Protein AF-A0A660MS57-F1 (afdb_monomer_lite)

Structure (mmCIF, N/CA/C/O backbone):
data_AF-A0A660MS57-F1
#
_entry.id   AF-A0A660MS57-F1
#
loop_
_atom_site.group_PDB
_atom_site.id
_atom_site.type_symbol
_atom_site.label_atom_id
_atom_site.label_alt_id
_atom_site.label_comp_id
_atom_site.label_asym_id
_atom_site.label_entity_id
_atom_site.label_seq_id
_atom_site.pdbx_PDB_ins_code
_atom_site.Cartn_x
_atom_site.Cartn_y
_atom_site.Cartn_z
_atom_site.occupancy
_atom_site.B_iso_or_equiv
_atom_site.auth_seq_id
_atom_site.auth_comp_id
_atom_site.auth_asym_id
_atom_site.auth_atom_id
_atom_site.pdbx_PDB_model_num
ATOM 1 N N . MET A 1 1 ? 10.425 -11.811 -4.284 1.00 59.94 1 MET A N 1
ATOM 2 C CA . MET A 1 1 ? 9.370 -10.789 -4.443 1.00 59.94 1 MET A CA 1
ATOM 3 C C . MET A 1 1 ? 8.499 -10.851 -3.199 1.00 59.94 1 MET A C 1
ATOM 5 O O . MET A 1 1 ? 8.193 -11.961 -2.777 1.00 59.94 1 MET A O 1
ATOM 9 N N . ILE A 1 2 ? 8.223 -9.719 -2.546 1.00 69.81 2 ILE A N 1
ATOM 10 C CA . ILE A 1 2 ? 7.374 -9.695 -1.342 1.00 69.81 2 ILE A CA 1
ATOM 11 C C . ILE A 1 2 ? 5.939 -10.003 -1.787 1.00 69.81 2 ILE A C 1
ATOM 13 O O . ILE A 1 2 ? 5.550 -9.622 -2.889 1.00 69.81 2 ILE A O 1
ATOM 17 N N . ASP A 1 3 ? 5.164 -10.718 -0.969 1.00 81.12 3 ASP A N 1
ATOM 18 C CA . ASP A 1 3 ? 3.750 -10.951 -1.270 1.00 81.12 3 ASP A CA 1
ATOM 19 C C . ASP A 1 3 ? 3.025 -9.599 -1.363 1.00 81.12 3 ASP A C 1
ATOM 21 O O . ASP A 1 3 ? 3.004 -8.813 -0.417 1.00 81.12 3 ASP A O 1
ATOM 25 N N . SER A 1 4 ? 2.418 -9.327 -2.512 1.00 80.81 4 SER A N 1
ATOM 26 C CA . SER A 1 4 ? 1.655 -8.107 -2.776 1.00 80.81 4 SER A CA 1
ATOM 27 C C . SER A 1 4 ? 0.540 -7.835 -1.754 1.00 80.81 4 SER A C 1
ATOM 29 O O . SER A 1 4 ? 0.247 -6.679 -1.457 1.00 80.81 4 SER A O 1
ATOM 31 N N . LYS A 1 5 ? -0.028 -8.877 -1.130 1.00 81.12 5 LYS A N 1
ATOM 32 C CA . LYS A 1 5 ? -1.019 -8.723 -0.054 1.00 81.12 5 LYS A CA 1
ATOM 33 C C . LYS A 1 5 ? -0.405 -8.128 1.213 1.00 81.12 5 LYS A C 1
ATOM 35 O O . LYS A 1 5 ? -1.094 -7.441 1.962 1.00 81.12 5 LYS A O 1
ATOM 40 N N . ILE A 1 6 ? 0.890 -8.355 1.447 1.00 86.00 6 ILE A N 1
ATOM 41 C CA . ILE A 1 6 ? 1.631 -7.712 2.540 1.00 86.00 6 ILE A CA 1
ATOM 42 C C . ILE A 1 6 ? 1.792 -6.218 2.246 1.00 86.00 6 ILE A C 1
ATOM 44 O O . ILE A 1 6 ? 1.616 -5.417 3.156 1.00 86.00 6 ILE A O 1
ATOM 48 N N . VAL A 1 7 ? 2.051 -5.833 0.990 1.00 87.12 7 VAL A N 1
ATOM 49 C CA . VAL A 1 7 ? 2.139 -4.418 0.575 1.00 87.12 7 VAL A CA 1
ATOM 50 C C . VAL A 1 7 ? 0.804 -3.705 0.797 1.00 87.12 7 VAL A C 1
ATOM 52 O O . VAL A 1 7 ? 0.762 -2.663 1.451 1.00 87.12 7 VAL A O 1
ATOM 55 N N . ARG A 1 8 ? -0.297 -4.322 0.351 1.00 91.56 8 ARG A N 1
ATOM 56 C CA . ARG A 1 8 ? -1.665 -3.847 0.597 1.00 91.56 8 ARG A CA 1
ATOM 57 C C . ARG A 1 8 ? -1.948 -3.663 2.092 1.00 91.56 8 ARG A C 1
ATOM 59 O O . ARG A 1 8 ? -2.343 -2.583 2.521 1.00 91.56 8 ARG A O 1
ATOM 66 N N . GLY A 1 9 ? -1.726 -4.706 2.896 1.00 93.12 9 GLY A N 1
ATOM 67 C CA . GLY A 1 9 ? -1.970 -4.667 4.340 1.00 93.12 9 GLY A CA 1
ATOM 68 C C . GLY A 1 9 ? -1.098 -3.639 5.066 1.00 93.12 9 GLY A C 1
ATOM 69 O O . GLY A 1 9 ? -1.572 -2.962 5.975 1.00 93.12 9 GLY A O 1
ATOM 70 N N . ALA A 1 10 ? 0.154 -3.465 4.635 1.00 93.44 10 ALA A N 1
ATOM 71 C CA . ALA A 1 10 ? 1.048 -2.444 5.171 1.00 93.44 10 ALA A CA 1
ATOM 72 C C . ALA A 1 10 ? 0.537 -1.026 4.886 1.00 93.44 10 ALA A C 1
ATOM 74 O O . ALA A 1 10 ? 0.558 -0.188 5.787 1.00 93.44 10 ALA A O 1
ATOM 75 N N . TYR A 1 11 ? 0.025 -0.775 3.676 1.00 95.31 11 TYR A N 1
ATOM 76 C CA . TYR A 1 11 ? -0.590 0.505 3.323 1.00 95.31 11 TYR A CA 1
ATOM 77 C C . TYR A 1 11 ? -1.803 0.808 4.212 1.00 95.31 11 TYR A C 1
ATOM 79 O O . TYR A 1 11 ? -1.873 1.873 4.824 1.00 95.31 11 TYR A O 1
ATOM 87 N N . ILE A 1 12 ? -2.728 -0.153 4.347 1.00 97.19 12 ILE A N 1
ATOM 88 C CA . ILE A 1 12 ? -3.922 0.012 5.191 1.00 97.19 12 ILE A CA 1
ATOM 89 C C . ILE A 1 12 ? -3.515 0.275 6.646 1.00 97.19 12 ILE A C 1
ATOM 91 O O . ILE A 1 12 ? -4.013 1.211 7.269 1.00 97.19 12 ILE A O 1
ATOM 95 N N . GLY A 1 13 ? -2.584 -0.520 7.184 1.00 96.75 13 GLY A N 1
ATOM 96 C CA . GLY A 1 13 ? -2.078 -0.351 8.544 1.00 96.75 13 GLY A CA 1
ATOM 97 C C . GLY A 1 13 ? -1.473 1.034 8.789 1.00 96.75 13 GLY A C 1
ATOM 98 O O . GLY A 1 13 ? -1.772 1.650 9.812 1.00 96.75 13 GLY A O 1
ATOM 99 N N . ALA A 1 14 ? -0.682 1.545 7.844 1.00 96.94 14 ALA A N 1
ATOM 100 C CA . ALA A 1 14 ? -0.058 2.862 7.939 1.00 96.94 14 ALA A CA 1
ATOM 101 C C . ALA A 1 14 ? -1.084 4.009 7.902 1.00 96.94 14 ALA A C 1
ATOM 103 O O . ALA A 1 14 ? -1.021 4.907 8.744 1.00 96.94 14 ALA A O 1
ATOM 104 N N . GLU A 1 15 ? -2.055 3.961 6.986 1.00 97.81 15 GLU A N 1
ATOM 105 C CA . GLU A 1 15 ? -3.108 4.983 6.891 1.00 97.81 15 GLU A CA 1
ATOM 106 C C . GLU A 1 15 ? -3.986 5.006 8.147 1.00 97.81 15 GLU A C 1
ATOM 108 O O . GLU A 1 15 ? -4.240 6.070 8.714 1.00 97.81 15 GLU A O 1
ATOM 113 N N . LEU A 1 16 ? -4.400 3.834 8.641 1.00 97.56 16 LEU A N 1
ATOM 114 C CA . LEU A 1 16 ? -5.173 3.749 9.880 1.00 97.56 16 LEU A CA 1
ATOM 115 C C . LEU A 1 16 ? -4.366 4.275 11.070 1.00 97.56 16 LEU A C 1
ATOM 117 O O . LEU A 1 16 ? -4.905 5.026 11.877 1.00 97.56 16 LEU A O 1
ATOM 121 N N . LYS A 1 17 ? -3.074 3.942 11.167 1.00 97.44 17 LYS A N 1
ATOM 122 C CA . LYS A 1 17 ? -2.195 4.437 12.236 1.00 97.44 17 LYS A CA 1
ATOM 123 C C . LYS A 1 17 ? -2.127 5.962 12.249 1.00 97.44 17 LYS A C 1
ATOM 125 O O . LYS A 1 17 ? -2.308 6.559 13.305 1.00 97.44 17 LYS A O 1
ATOM 130 N N . LYS A 1 18 ? -1.940 6.576 11.080 1.00 97.31 18 LYS A N 1
ATOM 131 C CA . LYS A 1 18 ? -1.923 8.032 10.931 1.00 97.31 18 LYS A CA 1
ATOM 132 C C . LYS A 1 18 ? -3.228 8.663 11.425 1.00 97.31 18 LYS A C 1
ATOM 134 O O . LYS A 1 18 ? -3.192 9.584 12.230 1.00 97.31 18 LYS A O 1
ATOM 139 N N . ILE A 1 19 ? -4.375 8.121 11.015 1.00 96.94 19 ILE A N 1
ATOM 140 C CA . ILE A 1 19 ? -5.695 8.615 11.443 1.00 96.94 19 ILE A CA 1
ATOM 141 C C . ILE A 1 19 ? -5.876 8.489 12.962 1.00 96.94 19 ILE A C 1
ATOM 143 O O . ILE A 1 19 ? -6.443 9.377 13.599 1.00 96.94 19 ILE A O 1
ATOM 147 N N . ILE A 1 20 ? -5.420 7.382 13.549 1.00 96.69 20 ILE A N 1
ATOM 148 C CA . ILE A 1 20 ? -5.492 7.140 14.995 1.00 96.69 20 ILE A CA 1
ATOM 149 C C . ILE A 1 20 ? -4.667 8.181 15.756 1.00 96.69 20 ILE A C 1
ATOM 151 O O . ILE A 1 20 ? -5.159 8.747 16.733 1.00 96.69 20 ILE A O 1
ATOM 155 N N . GLU A 1 21 ? -3.442 8.439 15.295 1.00 96.19 21 GLU A N 1
ATOM 156 C CA . GLU A 1 21 ? -2.535 9.437 15.869 1.00 96.19 21 GLU A CA 1
ATOM 157 C C . GLU A 1 21 ? -3.118 10.853 15.745 1.00 96.19 21 GLU A C 1
ATOM 159 O O . GLU A 1 21 ? -3.163 11.582 16.734 1.00 96.19 21 GLU A O 1
ATOM 164 N N . GLU A 1 22 ? -3.657 11.215 14.577 1.00 96.44 22 GLU A N 1
ATOM 165 C CA . GLU A 1 22 ? -4.295 12.517 14.325 1.00 96.44 22 GLU A CA 1
ATOM 166 C C . GLU A 1 22 ? -5.544 12.749 15.186 1.00 96.44 22 GLU A C 1
ATOM 168 O O . GLU A 1 22 ? -5.781 13.861 15.659 1.00 96.44 22 GLU A O 1
ATOM 173 N N . LYS A 1 23 ? -6.349 11.704 15.411 1.00 95.06 23 LYS A N 1
ATOM 174 C CA . LYS A 1 23 ? -7.559 11.775 16.246 1.00 95.06 23 LYS A CA 1
ATOM 175 C C . LYS A 1 23 ? -7.275 11.570 17.740 1.00 95.06 23 LYS A C 1
ATOM 177 O O . LYS A 1 23 ? -8.209 11.652 18.535 1.00 95.06 23 LYS A O 1
ATOM 182 N N . GLY A 1 24 ? -6.029 11.284 18.127 1.00 95.19 24 GLY A N 1
ATOM 183 C CA . GLY A 1 24 ? -5.637 11.042 19.519 1.00 95.19 24 GLY A CA 1
ATOM 184 C C . GLY A 1 24 ? -6.314 9.824 20.158 1.00 95.19 24 GLY A C 1
ATOM 185 O O . GLY A 1 24 ? -6.533 9.809 21.369 1.00 95.19 24 GLY A O 1
ATOM 186 N N . ILE A 1 25 ? -6.684 8.817 19.361 1.00 95.38 25 ILE A N 1
ATOM 187 C CA . ILE A 1 25 ? -7.423 7.642 19.842 1.00 95.38 25 ILE A CA 1
ATOM 188 C C . ILE A 1 25 ? -6.439 6.633 20.429 1.00 95.38 25 ILE A C 1
ATOM 190 O O . ILE A 1 25 ? -5.414 6.310 19.827 1.00 95.38 25 ILE A O 1
ATOM 194 N N . GLN A 1 26 ? -6.759 6.074 21.594 1.00 96.75 26 GLN A N 1
ATOM 195 C CA . GLN A 1 26 ? -5.894 5.066 22.194 1.00 96.75 26 GLN A CA 1
ATOM 196 C C . GLN A 1 26 ? -6.065 3.704 21.510 1.00 96.75 26 GLN A C 1
ATOM 198 O O . GLN A 1 26 ? -7.176 3.207 21.326 1.00 96.75 26 GLN A O 1
ATOM 203 N N . ILE A 1 27 ? -4.951 3.027 21.219 1.00 96.69 27 ILE A N 1
ATOM 204 C CA . ILE A 1 27 ? -4.964 1.687 20.601 1.00 96.69 27 ILE A CA 1
ATOM 205 C C . ILE A 1 27 ? -5.751 0.667 21.438 1.00 96.69 27 ILE A C 1
ATOM 207 O O . ILE A 1 27 ? -6.354 -0.250 20.882 1.00 96.69 27 ILE A O 1
ATOM 211 N N . ILE A 1 28 ? -5.771 0.819 22.765 1.00 97.00 28 ILE A N 1
ATOM 212 C CA . ILE A 1 28 ? -6.531 -0.068 23.653 1.00 97.00 28 ILE A CA 1
ATOM 213 C C . ILE A 1 28 ? -8.048 0.049 23.435 1.00 97.00 28 ILE A C 1
ATOM 215 O O . ILE A 1 28 ? -8.742 -0.966 23.446 1.00 97.00 28 ILE A O 1
ATOM 219 N N . GLU A 1 29 ? -8.557 1.251 23.151 1.00 96.56 29 GLU A N 1
ATOM 220 C CA . GLU A 1 29 ? -9.976 1.484 22.853 1.00 96.56 29 GLU A CA 1
ATOM 221 C C . GLU A 1 29 ? -10.368 0.853 21.516 1.00 96.56 29 GLU A C 1
ATOM 223 O O . GLU A 1 29 ? -11.429 0.241 21.390 1.00 96.56 29 GLU A O 1
ATOM 228 N N . ILE A 1 30 ? -9.479 0.953 20.525 1.00 97.25 30 ILE A N 1
ATOM 229 C CA . ILE A 1 30 ? -9.655 0.332 19.209 1.00 97.25 30 ILE A CA 1
ATOM 230 C C . ILE A 1 30 ? -9.682 -1.186 19.346 1.00 97.25 30 ILE A C 1
ATOM 232 O O . ILE A 1 30 ? -10.568 -1.835 18.800 1.00 97.25 30 ILE A O 1
ATOM 236 N N . ALA A 1 31 ? -8.743 -1.754 20.104 1.00 97.56 31 ALA A N 1
ATOM 237 C CA . ALA A 1 31 ? -8.679 -3.190 20.346 1.00 97.56 31 ALA A CA 1
ATOM 238 C C . ALA A 1 31 ? -9.961 -3.714 21.012 1.00 97.56 31 ALA A C 1
ATOM 240 O O . ALA A 1 31 ? -10.506 -4.726 20.568 1.00 97.56 31 ALA A O 1
ATOM 241 N N . ALA A 1 32 ? -10.478 -2.990 22.012 1.00 97.25 32 ALA A N 1
ATOM 242 C CA . ALA A 1 32 ? -11.725 -3.334 22.688 1.00 97.25 32 ALA A CA 1
ATOM 243 C C . ALA A 1 32 ? -12.926 -3.327 21.726 1.00 97.25 32 ALA A C 1
ATOM 245 O O . ALA A 1 32 ? -13.674 -4.302 21.677 1.00 97.25 32 ALA A O 1
ATOM 246 N N . LYS A 1 33 ? -13.079 -2.273 20.913 1.00 96.62 33 LYS A N 1
ATOM 247 C CA . LYS A 1 33 ? -14.167 -2.162 19.922 1.00 96.62 33 LYS A CA 1
ATOM 248 C C . LYS A 1 33 ? -14.064 -3.196 18.800 1.00 96.62 33 LYS A C 1
ATOM 250 O O . LYS A 1 33 ? -15.074 -3.755 18.392 1.00 96.62 33 LYS A O 1
ATOM 255 N N . ALA A 1 34 ? -12.851 -3.478 18.330 1.00 95.19 34 ALA A N 1
ATOM 256 C CA . ALA A 1 34 ? -12.592 -4.460 17.279 1.00 95.19 34 ALA A CA 1
ATOM 257 C C . ALA A 1 34 ? -12.639 -5.920 17.781 1.00 95.19 34 ALA A C 1
ATOM 259 O O . ALA A 1 34 ? -12.491 -6.846 16.978 1.00 95.19 34 ALA A O 1
ATOM 260 N N . GLY A 1 35 ? -12.812 -6.147 19.091 1.00 96.31 35 GLY A N 1
ATOM 261 C CA . GLY A 1 35 ? -12.878 -7.483 19.688 1.00 96.31 35 GLY A CA 1
ATOM 262 C C . GLY A 1 35 ? -11.563 -8.261 19.582 1.00 96.31 35 GLY A C 1
ATOM 263 O O . GLY A 1 35 ? -11.567 -9.454 19.284 1.00 96.31 35 GLY A O 1
ATOM 264 N N . THR A 1 36 ? -10.424 -7.589 19.769 1.00 96.31 36 THR A N 1
ATOM 265 C CA . THR A 1 36 ? -9.082 -8.182 19.647 1.00 96.31 36 THR A CA 1
ATOM 266 C C . THR A 1 36 ? -8.125 -7.646 20.716 1.00 96.31 36 THR A C 1
ATOM 268 O O . THR A 1 36 ? -8.489 -6.825 21.553 1.00 96.31 36 THR A O 1
ATOM 271 N N . SER A 1 37 ? -6.879 -8.119 20.717 1.00 96.75 37 SER A N 1
ATOM 272 C CA . SER A 1 37 ? -5.846 -7.664 21.648 1.00 96.75 37 SER A CA 1
ATOM 273 C C . SER A 1 37 ? -5.085 -6.445 21.112 1.00 96.75 37 SER A C 1
ATOM 275 O O . SER A 1 37 ? -4.830 -6.328 19.910 1.00 96.75 37 SER A O 1
ATOM 277 N N . GLN A 1 38 ? -4.652 -5.555 22.011 1.00 97.12 38 GLN A N 1
ATOM 278 C CA . GLN A 1 38 ? -3.817 -4.398 21.661 1.00 97.12 38 GLN A CA 1
ATOM 279 C C . GLN A 1 38 ? -2.544 -4.803 20.881 1.00 97.12 38 GLN A C 1
ATOM 281 O O . GLN A 1 38 ? -2.258 -4.165 19.865 1.00 97.12 38 GLN A O 1
ATOM 286 N N . PRO A 1 39 ? -1.810 -5.883 21.240 1.00 96.88 39 PRO A N 1
ATOM 287 C CA . PRO A 1 39 ? -0.676 -6.341 20.438 1.00 96.88 39 PRO A CA 1
ATOM 288 C C . PRO A 1 39 ? -1.040 -6.705 18.996 1.00 96.88 39 PRO A C 1
ATOM 290 O O . PRO A 1 39 ? -0.246 -6.446 18.094 1.00 96.88 39 PRO A O 1
ATOM 293 N N . ASN A 1 40 ? -2.221 -7.283 18.747 1.00 96.69 40 ASN A N 1
ATOM 294 C CA . ASN A 1 40 ? -2.651 -7.605 17.386 1.00 96.69 40 ASN A CA 1
ATOM 295 C C . ASN A 1 40 ? -2.913 -6.340 16.566 1.00 96.69 40 ASN A C 1
ATOM 297 O O . ASN A 1 40 ? -2.448 -6.263 15.431 1.00 96.69 40 ASN A O 1
ATOM 301 N N . VAL A 1 41 ? -3.563 -5.330 17.155 1.00 97.19 41 VAL A N 1
ATOM 302 C CA . VAL A 1 41 ? -3.739 -4.022 16.502 1.00 97.19 41 VAL A CA 1
ATOM 303 C C . VAL A 1 41 ? -2.377 -3.399 16.193 1.00 97.19 41 VAL A C 1
ATOM 305 O O . VAL A 1 41 ? -2.109 -3.052 15.047 1.00 97.19 41 VAL A O 1
ATOM 308 N N . CYS A 1 42 ? -1.463 -3.348 17.168 1.00 96.38 42 CYS A N 1
ATOM 309 C CA . CYS A 1 42 ? -0.109 -2.831 16.951 1.00 96.38 42 CYS A CA 1
ATOM 310 C C . CYS A 1 42 ? 0.639 -3.583 15.841 1.00 96.38 42 CYS A C 1
ATOM 312 O O . CYS A 1 42 ? 1.332 -2.960 15.037 1.00 96.38 42 CYS A O 1
ATOM 314 N N . ASN A 1 43 ? 0.521 -4.909 15.781 1.00 95.88 43 ASN A N 1
ATOM 315 C CA . ASN A 1 43 ? 1.175 -5.700 14.742 1.00 95.88 43 ASN A CA 1
ATOM 316 C C . ASN A 1 43 ? 0.597 -5.413 13.352 1.00 95.88 43 ASN A C 1
ATOM 318 O O . ASN A 1 43 ? 1.373 -5.350 12.400 1.00 95.88 43 ASN A O 1
ATOM 322 N N . ALA A 1 44 ? -0.720 -5.216 13.239 1.00 95.19 44 ALA A N 1
ATOM 323 C CA . ALA A 1 44 ? -1.375 -4.879 11.978 1.00 95.19 44 ALA A CA 1
ATOM 324 C C . ALA A 1 44 ? -0.990 -3.474 11.496 1.00 95.19 44 ALA A C 1
ATOM 326 O O . ALA A 1 44 ? -0.553 -3.312 10.361 1.00 95.19 44 ALA A O 1
ATOM 327 N N . LEU A 1 45 ? -1.051 -2.476 12.383 1.00 95.94 45 LEU A N 1
ATOM 328 C CA . LEU A 1 45 ? -0.717 -1.082 12.064 1.00 95.94 45 LEU A CA 1
ATOM 329 C C . LEU A 1 45 ? 0.754 -0.872 11.674 1.00 95.94 45 LEU A C 1
ATOM 331 O O . LEU A 1 45 ? 1.074 0.068 10.957 1.00 95.94 45 LEU A O 1
ATOM 335 N N . ASN A 1 46 ? 1.660 -1.726 12.157 1.00 94.38 46 ASN A N 1
ATOM 336 C CA . ASN A 1 46 ? 3.096 -1.633 11.872 1.00 94.38 46 ASN A CA 1
ATOM 337 C C . ASN A 1 46 ? 3.589 -2.727 10.909 1.00 94.38 46 ASN A C 1
ATOM 339 O O . ASN A 1 46 ? 4.792 -2.977 10.859 1.00 94.38 46 ASN A O 1
ATOM 343 N N . ALA A 1 47 ? 2.682 -3.419 10.208 1.00 90.81 47 ALA A N 1
ATOM 344 C CA . ALA A 1 47 ? 3.003 -4.483 9.251 1.00 90.81 47 ALA A CA 1
ATOM 345 C C . ALA A 1 47 ? 3.957 -5.575 9.794 1.00 90.81 47 ALA A C 1
ATOM 347 O O . ALA A 1 47 ? 4.729 -6.176 9.050 1.00 90.81 47 ALA A O 1
ATOM 348 N N . LYS A 1 48 ? 3.916 -5.856 11.106 1.00 88.38 48 LYS A N 1
ATOM 349 C CA . LYS A 1 48 ? 4.794 -6.855 11.750 1.00 88.38 48 LYS A CA 1
ATOM 350 C C . LYS A 1 48 ? 4.338 -8.293 11.512 1.00 88.38 48 LYS A C 1
ATOM 352 O O . LYS A 1 48 ? 5.116 -9.225 11.705 1.00 88.38 48 LYS A O 1
ATOM 357 N N . LYS A 1 49 ? 3.065 -8.479 11.157 1.00 85.12 49 LYS A N 1
ATOM 358 C CA . LYS A 1 49 ? 2.450 -9.764 10.806 1.00 85.12 49 LYS A CA 1
ATOM 359 C C . LYS A 1 49 ? 1.442 -9.548 9.681 1.00 85.12 49 LYS A C 1
ATOM 361 O O . LYS A 1 49 ? 0.911 -8.451 9.533 1.00 85.12 49 LYS A O 1
ATOM 366 N N . SER A 1 50 ? 1.172 -10.605 8.922 1.00 85.94 50 SER A N 1
ATOM 367 C CA . SER A 1 50 ? 0.084 -10.610 7.946 1.00 85.94 50 SER A CA 1
ATOM 368 C C . SER A 1 50 ? -1.266 -10.733 8.661 1.00 85.94 50 SER A C 1
ATOM 370 O O . SER A 1 50 ? -1.402 -11.514 9.604 1.00 85.94 50 SER A O 1
ATOM 372 N N . PHE A 1 51 ? -2.246 -9.956 8.206 1.00 90.69 51 PHE A N 1
ATOM 373 C CA . PHE A 1 51 ? -3.627 -9.965 8.681 1.00 90.69 51 PHE A CA 1
ATOM 374 C C . PHE A 1 51 ? -4.579 -9.914 7.483 1.00 90.69 51 PHE A C 1
ATOM 376 O O . PHE A 1 51 ? -4.195 -9.468 6.403 1.00 90.69 51 PHE A O 1
ATOM 383 N N . SER A 1 52 ? -5.812 -10.385 7.671 1.00 92.50 52 SER A N 1
ATOM 384 C CA . SER A 1 52 ? -6.847 -10.359 6.635 1.00 92.50 52 SER A CA 1
ATOM 385 C C . SER A 1 52 ? -7.486 -8.976 6.482 1.00 92.50 52 SER A C 1
ATOM 387 O O . SER A 1 52 ? -7.507 -8.181 7.423 1.00 92.50 52 SER A O 1
ATOM 389 N N . ASP A 1 53 ? -8.093 -8.723 5.322 1.00 91.38 53 ASP A N 1
ATOM 390 C CA . ASP A 1 53 ? -8.884 -7.512 5.065 1.00 91.38 53 ASP A CA 1
ATOM 391 C C . ASP A 1 53 ? -10.027 -7.349 6.078 1.00 91.38 53 ASP A C 1
ATOM 393 O O . ASP A 1 53 ? -10.247 -6.249 6.575 1.00 91.38 53 ASP A O 1
ATOM 397 N N . ASP A 1 54 ? -10.684 -8.444 6.475 1.00 95.38 54 ASP A N 1
ATOM 398 C CA . ASP A 1 54 ? -11.685 -8.452 7.551 1.00 95.38 54 ASP A CA 1
ATOM 399 C C . ASP A 1 54 ? -11.125 -7.932 8.880 1.00 95.38 54 ASP A C 1
ATOM 401 O O . ASP A 1 54 ? -11.806 -7.221 9.619 1.00 95.38 54 ASP A O 1
ATOM 405 N N . PHE A 1 55 ? -9.872 -8.268 9.199 1.00 96.25 55 PHE A N 1
ATOM 406 C CA . PHE A 1 55 ? -9.228 -7.782 10.414 1.00 96.25 55 PHE A CA 1
ATOM 407 C C . PHE A 1 55 ? -8.955 -6.277 10.334 1.00 96.25 55 PHE A C 1
ATOM 409 O O . PHE A 1 55 ? -9.250 -5.547 11.281 1.00 96.25 55 PHE A O 1
ATOM 416 N N . PHE A 1 56 ? -8.455 -5.794 9.195 1.00 96.69 56 PHE A N 1
ATOM 417 C CA . PHE A 1 56 ? -8.269 -4.360 8.969 1.00 96.69 56 PHE A CA 1
ATOM 418 C C . PHE A 1 56 ? -9.593 -3.593 8.960 1.00 96.69 56 PHE A C 1
ATOM 420 O O . PHE A 1 56 ? -9.656 -2.491 9.501 1.00 96.69 56 PHE A O 1
ATOM 427 N N . ARG A 1 57 ? -10.661 -4.181 8.411 1.00 96.44 57 ARG A N 1
ATOM 428 C CA . ARG A 1 57 ? -12.000 -3.587 8.402 1.00 96.44 57 ARG A CA 1
ATOM 429 C C . ARG A 1 57 ? -12.538 -3.422 9.823 1.00 96.44 57 ARG A C 1
ATOM 431 O O . ARG A 1 57 ? -12.965 -2.326 10.160 1.00 96.44 57 ARG A O 1
ATOM 438 N N . LYS A 1 58 ? -12.390 -4.431 10.691 1.00 96.94 58 LYS A N 1
ATOM 439 C CA . LYS A 1 58 ? -12.748 -4.320 12.120 1.00 96.94 58 LYS A CA 1
ATOM 440 C C . LYS A 1 58 ? -11.993 -3.201 12.841 1.00 96.94 58 LYS A C 1
ATOM 442 O O . LYS A 1 58 ? -12.574 -2.499 13.662 1.00 96.94 58 LYS A O 1
ATOM 447 N N . ILE A 1 59 ? -10.702 -3.020 12.543 1.00 97.38 59 ILE A N 1
ATOM 448 C CA . ILE A 1 59 ? -9.919 -1.900 13.091 1.00 97.38 59 ILE A CA 1
ATOM 449 C C . ILE A 1 59 ? -10.456 -0.565 12.561 1.00 97.38 59 ILE A C 1
ATOM 451 O O . ILE A 1 59 ? -10.620 0.368 13.341 1.00 97.38 59 ILE A O 1
ATOM 455 N N . ALA A 1 60 ? -10.743 -0.469 11.263 1.00 97.06 60 ALA A N 1
ATOM 456 C CA . ALA A 1 60 ? -11.248 0.752 10.643 1.00 97.06 60 ALA A CA 1
ATOM 457 C C . ALA A 1 60 ? -12.633 1.156 11.182 1.00 97.06 60 ALA A C 1
ATOM 459 O O . ALA A 1 60 ? -12.849 2.327 11.474 1.00 97.06 60 ALA A O 1
ATOM 460 N N . GLU A 1 61 ? -13.532 0.190 11.386 1.00 96.50 61 GLU A N 1
ATOM 461 C CA . GLU A 1 61 ? -14.866 0.385 11.977 1.00 96.50 61 GLU A CA 1
ATOM 462 C C . GLU A 1 61 ? -14.810 0.791 13.462 1.00 96.50 61 GLU A C 1
ATOM 464 O O . GLU A 1 61 ? -15.716 1.450 13.969 1.00 96.50 61 GLU A O 1
ATOM 469 N N . ALA A 1 62 ? -13.734 0.439 14.175 1.00 96.38 62 ALA A N 1
ATOM 470 C CA . ALA A 1 62 ? -13.508 0.860 15.558 1.00 96.38 62 ALA A CA 1
ATOM 471 C C . ALA A 1 62 ? -13.058 2.333 15.689 1.00 96.38 62 ALA A C 1
ATOM 473 O O . ALA A 1 62 ? -13.090 2.899 16.791 1.00 96.38 62 ALA A O 1
ATOM 474 N N . ILE A 1 63 ? -12.658 2.958 14.579 1.00 95.56 63 ILE A N 1
ATOM 475 C CA . ILE A 1 63 ? -12.314 4.379 14.471 1.00 95.56 63 ILE A CA 1
ATOM 476 C C . ILE A 1 63 ? -13.583 5.140 14.041 1.00 95.56 63 ILE A C 1
ATOM 478 O O . ILE A 1 63 ? -14.371 4.613 13.261 1.00 95.56 63 ILE A O 1
ATOM 482 N N . PRO A 1 64 ? -13.818 6.384 14.504 1.00 93.50 64 PRO A N 1
ATOM 483 C CA . PRO A 1 64 ? -14.916 7.220 14.019 1.00 93.50 64 PRO A CA 1
ATOM 484 C C . PRO A 1 64 ? -14.631 7.703 12.584 1.00 93.50 64 PRO A C 1
ATOM 486 O O . PRO A 1 64 ? -14.216 8.849 12.365 1.00 93.50 64 PRO A O 1
ATOM 489 N N . LEU A 1 65 ? -14.809 6.789 11.633 1.00 94.19 65 LEU A N 1
ATOM 490 C CA . LEU A 1 65 ? -14.748 6.973 10.188 1.00 94.19 65 LEU A CA 1
ATOM 491 C C . LEU A 1 65 ? -16.107 6.636 9.577 1.00 94.19 65 LEU A C 1
ATOM 493 O O . LEU A 1 65 ? -16.839 5.769 10.053 1.00 94.19 65 LEU A O 1
ATOM 497 N N . THR A 1 66 ? -16.432 7.314 8.489 1.00 96.06 66 THR A N 1
ATOM 498 C CA . THR A 1 66 ? -17.559 6.964 7.630 1.00 96.06 66 THR A CA 1
ATOM 499 C C . THR A 1 66 ? -17.208 5.771 6.742 1.00 96.06 66 THR A C 1
ATOM 501 O O . THR A 1 66 ? -16.050 5.564 6.377 1.00 96.06 66 THR A O 1
ATOM 504 N N . GLU A 1 67 ? -18.221 5.028 6.288 1.00 96.19 67 GLU A N 1
ATOM 505 C CA . GLU A 1 67 ? -18.030 3.928 5.328 1.00 96.19 67 GLU A CA 1
ATOM 506 C C . GLU A 1 67 ? -17.306 4.390 4.049 1.00 96.19 67 GLU A C 1
ATOM 508 O O . GLU A 1 67 ? -16.525 3.646 3.459 1.00 96.19 67 GLU A O 1
ATOM 513 N N . LEU A 1 68 ? -17.530 5.638 3.615 1.00 95.69 68 LEU A N 1
ATOM 514 C CA . LEU A 1 68 ? -16.846 6.205 2.453 1.00 95.69 68 LEU A CA 1
ATOM 515 C C . LEU A 1 68 ? -15.344 6.401 2.704 1.00 95.69 68 LEU A C 1
ATOM 517 O O . LEU A 1 68 ? -14.543 6.145 1.807 1.00 95.69 68 LEU A O 1
ATOM 521 N N . GLU A 1 69 ? -14.952 6.852 3.895 1.00 96.88 69 GLU A N 1
ATOM 522 C CA . GLU A 1 69 ? -13.540 6.996 4.268 1.00 96.88 69 GLU A CA 1
ATOM 523 C C . GLU A 1 69 ? -12.849 5.634 4.341 1.00 96.88 69 GLU A C 1
ATOM 525 O O . GLU A 1 69 ? -11.775 5.470 3.762 1.00 96.88 69 GLU A O 1
ATOM 530 N N . ILE A 1 70 ? -13.501 4.637 4.949 1.00 96.25 70 ILE A N 1
ATOM 531 C CA . ILE A 1 70 ? -12.993 3.259 4.993 1.00 96.25 70 ILE A CA 1
ATOM 532 C C . ILE A 1 70 ? -12.798 2.730 3.567 1.00 96.25 70 ILE A C 1
ATOM 534 O O . ILE A 1 70 ? -11.707 2.281 3.216 1.00 96.25 70 ILE A O 1
ATOM 538 N N . LYS A 1 71 ? -13.810 2.858 2.699 1.00 96.06 71 LYS A N 1
ATOM 539 C CA . LYS A 1 71 ? -13.711 2.444 1.289 1.00 96.06 71 LYS A CA 1
ATOM 540 C C . LYS A 1 71 ? -12.560 3.124 0.553 1.00 96.06 71 LYS A C 1
ATOM 542 O O . LYS A 1 71 ? -11.854 2.453 -0.194 1.00 96.06 71 LYS A O 1
ATOM 547 N N . LYS A 1 72 ? -12.334 4.423 0.774 1.00 96.25 72 LYS A N 1
ATOM 548 C CA . LYS A 1 72 ? -11.223 5.158 0.149 1.00 96.25 72 LYS A CA 1
ATOM 549 C C . LYS A 1 72 ? -9.855 4.619 0.568 1.00 96.25 72 LYS A C 1
ATOM 551 O O . LYS A 1 72 ? -8.966 4.554 -0.276 1.00 96.25 72 LYS A O 1
ATOM 556 N N . ILE A 1 73 ? -9.679 4.228 1.830 1.00 96.88 73 ILE A N 1
ATOM 557 C CA . ILE A 1 73 ? -8.419 3.636 2.312 1.00 96.88 73 ILE A CA 1
ATOM 558 C C . ILE A 1 73 ? -8.150 2.314 1.589 1.00 96.88 73 ILE A C 1
ATOM 560 O O . ILE A 1 73 ? -7.070 2.124 1.034 1.00 96.88 73 ILE A O 1
ATOM 564 N N . PHE A 1 74 ? -9.149 1.430 1.534 1.00 96.12 74 PHE A N 1
ATOM 565 C CA . PHE A 1 74 ? -9.016 0.134 0.864 1.00 96.12 74 PHE A CA 1
ATOM 566 C C . PHE A 1 74 ? -8.801 0.289 -0.646 1.00 96.12 74 PHE A C 1
ATOM 568 O O . PHE A 1 74 ? -7.916 -0.359 -1.192 1.00 96.12 74 PHE A O 1
ATOM 575 N N . GLN A 1 75 ? -9.508 1.218 -1.296 1.00 95.69 75 GLN A N 1
ATOM 576 C CA . GLN A 1 75 ? -9.323 1.509 -2.719 1.00 95.69 75 GLN A CA 1
ATOM 577 C C . GLN A 1 75 ? -7.903 1.999 -3.036 1.00 95.69 75 GLN A C 1
ATOM 579 O O . GLN A 1 75 ? -7.324 1.619 -4.052 1.00 95.69 75 GLN A O 1
ATOM 584 N N . LYS A 1 76 ? -7.314 2.846 -2.186 1.00 94.81 76 LYS A N 1
ATOM 585 C CA . LYS A 1 76 ? -5.917 3.264 -2.364 1.00 94.81 76 LYS A CA 1
ATOM 586 C C . LYS A 1 76 ? -4.944 2.110 -2.122 1.00 94.81 76 LYS A C 1
ATOM 588 O O . LYS A 1 76 ? -3.951 2.005 -2.833 1.00 94.81 76 LYS A O 1
ATOM 593 N N . ALA A 1 77 ? -5.248 1.219 -1.180 1.00 94.25 77 ALA A N 1
ATOM 594 C CA . ALA A 1 77 ? -4.460 0.010 -0.970 1.00 94.25 77 ALA A CA 1
ATOM 595 C C . ALA A 1 77 ? -4.512 -0.936 -2.185 1.00 94.25 77 ALA A C 1
ATOM 597 O O . ALA A 1 77 ? -3.481 -1.499 -2.546 1.00 94.25 77 ALA A O 1
ATOM 598 N N . ASP A 1 78 ? -5.671 -1.067 -2.849 1.00 92.12 78 ASP A N 1
ATOM 599 C CA . ASP A 1 78 ? -5.804 -1.787 -4.127 1.00 92.12 78 ASP A CA 1
ATOM 600 C C . ASP A 1 78 ? -4.883 -1.184 -5.201 1.00 92.12 78 ASP A C 1
ATOM 602 O O . ASP A 1 78 ? -4.188 -1.910 -5.911 1.00 92.12 78 ASP A O 1
ATOM 606 N N . GLN A 1 79 ? -4.858 0.149 -5.315 1.00 90.38 79 GLN A N 1
ATOM 607 C CA . GLN A 1 79 ? -4.007 0.859 -6.277 1.00 90.38 79 GLN A CA 1
ATOM 608 C C . GLN A 1 79 ? -2.518 0.661 -5.980 1.00 90.38 79 GLN A C 1
ATOM 610 O O . GLN A 1 79 ? -1.733 0.439 -6.901 1.00 90.38 79 GLN A O 1
ATOM 615 N N . GLU A 1 80 ? -2.129 0.707 -4.707 1.00 90.69 80 GLU A N 1
ATOM 616 C CA . GLU A 1 80 ? -0.752 0.465 -4.279 1.00 90.69 80 GLU A CA 1
ATOM 617 C C . GLU A 1 80 ? -0.321 -0.977 -4.577 1.00 90.69 80 GLU A C 1
ATOM 619 O O . GLU A 1 80 ? 0.758 -1.210 -5.121 1.00 90.69 80 GLU A O 1
ATOM 624 N N . GLU A 1 81 ? -1.190 -1.951 -4.295 1.00 91.88 81 GLU A N 1
ATOM 625 C CA . GLU A 1 81 ? -0.959 -3.357 -4.626 1.00 91.88 81 GLU A CA 1
ATOM 626 C C . GLU A 1 81 ? -0.814 -3.561 -6.139 1.00 91.88 81 GLU A C 1
ATOM 628 O O . GLU A 1 81 ? 0.084 -4.276 -6.591 1.00 91.88 81 GLU A O 1
ATOM 633 N N . TYR A 1 82 ? -1.678 -2.919 -6.928 1.00 87.62 82 TYR A N 1
ATOM 634 C CA . TYR A 1 82 ? -1.629 -2.969 -8.384 1.00 87.62 82 TYR A CA 1
ATOM 635 C C . TYR A 1 82 ? -0.327 -2.368 -8.923 1.00 87.62 82 TYR A C 1
ATOM 637 O O . TYR A 1 82 ? 0.351 -3.002 -9.732 1.00 87.62 82 TYR A O 1
ATOM 645 N N . ARG A 1 83 ? 0.073 -1.189 -8.429 1.00 86.31 83 ARG A N 1
ATOM 646 C CA . ARG A 1 83 ? 1.345 -0.556 -8.800 1.00 86.31 83 ARG A CA 1
ATOM 647 C C . ARG A 1 83 ? 2.537 -1.424 -8.411 1.00 86.31 83 ARG A C 1
ATOM 649 O O . ARG A 1 83 ? 3.471 -1.543 -9.189 1.00 86.31 83 ARG A O 1
ATOM 656 N N . TYR A 1 84 ? 2.505 -2.073 -7.252 1.00 85.75 84 TYR A N 1
ATOM 657 C CA . TYR A 1 84 ? 3.572 -2.990 -6.860 1.00 85.75 84 TYR A CA 1
ATOM 658 C C . TYR A 1 84 ? 3.668 -4.211 -7.789 1.00 85.75 84 TYR A C 1
ATOM 660 O O . TYR A 1 84 ? 4.770 -4.644 -8.118 1.00 85.75 84 TYR A O 1
ATOM 668 N N . LYS A 1 85 ? 2.526 -4.768 -8.215 1.00 84.56 85 LYS A N 1
ATOM 669 C CA . LYS A 1 85 ? 2.485 -5.943 -9.102 1.00 84.56 85 LYS A CA 1
ATOM 670 C C . LYS A 1 85 ? 2.896 -5.631 -10.534 1.00 84.56 85 LYS A C 1
ATOM 672 O O . LYS A 1 85 ? 3.581 -6.443 -11.142 1.00 84.56 85 LYS A O 1
ATOM 677 N N . TYR A 1 86 ? 2.428 -4.507 -11.066 1.00 81.38 86 TYR A N 1
ATOM 678 C CA . TYR A 1 86 ? 2.454 -4.245 -12.505 1.00 81.38 86 TYR A CA 1
ATOM 679 C C . TYR A 1 86 ? 3.106 -2.916 -12.871 1.00 81.38 86 TYR A C 1
ATOM 681 O O . TYR A 1 86 ? 3.333 -2.677 -14.048 1.00 81.38 86 TYR A O 1
ATOM 689 N N . GLY A 1 87 ? 3.420 -2.049 -11.906 1.00 74.44 87 GLY A N 1
ATOM 690 C CA . GLY A 1 87 ? 3.940 -0.704 -12.165 1.00 74.44 87 GLY A CA 1
ATOM 691 C C . GLY A 1 87 ? 5.201 -0.723 -13.018 1.00 74.44 87 GLY A C 1
ATOM 692 O O . GLY A 1 87 ? 5.260 -0.021 -14.012 1.00 74.44 87 GLY A O 1
ATOM 693 N N . THR A 1 88 ? 6.147 -1.614 -12.721 1.00 72.81 88 THR A N 1
ATOM 694 C CA . THR A 1 88 ? 7.376 -1.753 -13.519 1.00 72.81 88 THR A CA 1
ATOM 695 C C . THR A 1 88 ? 7.119 -2.258 -14.940 1.00 72.81 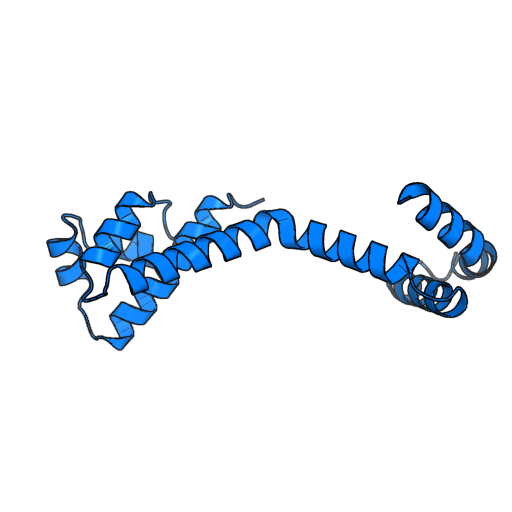88 THR A C 1
ATOM 697 O O . THR A 1 88 ? 7.847 -1.892 -15.858 1.00 72.81 88 THR A O 1
ATOM 700 N N . ASP A 1 89 ? 6.113 -3.106 -15.145 1.00 71.31 89 ASP A 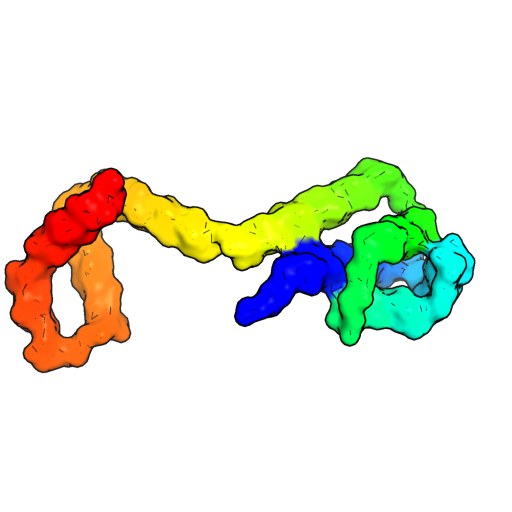N 1
ATOM 701 C CA . ASP A 1 89 ? 5.788 -3.623 -16.479 1.00 71.31 89 ASP A CA 1
ATOM 702 C C . ASP A 1 89 ? 4.986 -2.600 -17.294 1.00 71.31 89 ASP A C 1
ATOM 704 O O . ASP A 1 89 ? 5.192 -2.487 -18.501 1.00 71.31 89 ASP A O 1
ATOM 708 N N . ILE A 1 90 ? 4.137 -1.810 -16.631 1.00 68.06 90 ILE A N 1
ATOM 709 C CA . ILE A 1 90 ? 3.434 -0.665 -17.219 1.00 68.06 90 ILE A CA 1
ATOM 710 C C . ILE A 1 90 ? 4.440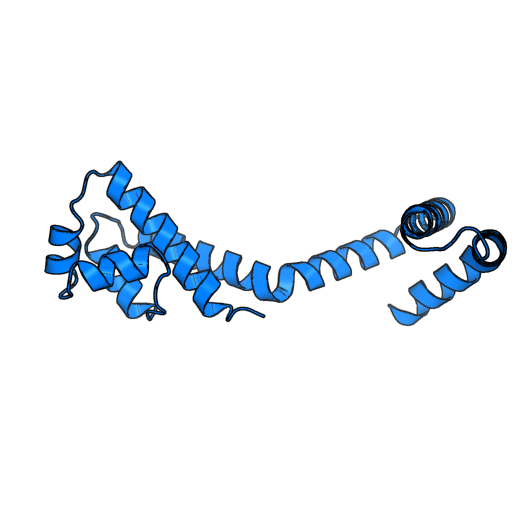 0.417 -17.609 1.00 68.06 90 ILE A C 1
ATOM 712 O O . ILE A 1 90 ? 4.441 0.833 -18.756 1.00 68.06 90 ILE A O 1
ATOM 716 N N . GLU A 1 91 ? 5.354 0.799 -16.713 1.00 72.38 91 GLU A N 1
ATOM 717 C CA . GLU A 1 91 ? 6.410 1.781 -16.995 1.00 72.38 91 GLU A CA 1
ATOM 718 C C . GLU A 1 91 ? 7.273 1.347 -18.183 1.00 72.38 91 GLU A C 1
ATOM 720 O O . GLU A 1 91 ? 7.505 2.131 -19.095 1.00 72.38 91 GLU A O 1
ATOM 725 N N . LYS A 1 92 ? 7.684 0.073 -18.240 1.00 72.94 92 LYS A N 1
ATOM 726 C CA . LYS A 1 92 ? 8.416 -0.462 -19.400 1.00 72.94 92 LYS A CA 1
ATOM 727 C C . LYS A 1 92 ? 7.584 -0.440 -20.678 1.00 72.94 92 LYS A C 1
ATOM 729 O O . LYS A 1 92 ? 8.130 -0.175 -21.743 1.00 72.94 92 LYS A O 1
ATOM 734 N N . SER A 1 93 ? 6.294 -0.758 -20.594 1.00 72.81 93 SER A N 1
ATOM 735 C CA . SER A 1 93 ? 5.388 -0.695 -21.742 1.00 72.81 93 SER A CA 1
ATOM 736 C C . SER A 1 93 ? 5.241 0.739 -22.248 1.00 72.81 93 SER A C 1
ATOM 738 O O . SER A 1 93 ? 5.326 0.966 -23.452 1.00 72.81 93 SER A O 1
ATOM 740 N N . ASP A 1 94 ? 5.066 1.700 -21.345 1.00 79.19 94 ASP A N 1
ATOM 741 C CA . ASP A 1 94 ? 4.943 3.118 -21.672 1.00 79.19 94 ASP A CA 1
ATOM 742 C C . ASP A 1 94 ? 6.252 3.654 -22.268 1.00 79.19 94 ASP A C 1
ATOM 744 O O . ASP A 1 94 ? 6.219 4.291 -23.317 1.00 79.19 94 ASP A O 1
ATOM 748 N N . GLU A 1 95 ? 7.411 3.306 -21.697 1.00 81.62 95 GLU A N 1
ATOM 749 C CA . GLU A 1 95 ? 8.727 3.640 -22.262 1.00 81.62 95 GLU A CA 1
ATOM 750 C C . GLU A 1 95 ? 8.920 3.055 -23.671 1.00 81.62 95 GLU A C 1
ATOM 752 O O . GLU A 1 95 ? 9.450 3.731 -24.554 1.00 81.62 95 GLU A O 1
ATOM 757 N N . ILE A 1 96 ? 8.479 1.814 -23.914 1.00 83.81 96 ILE A N 1
ATOM 758 C CA . ILE A 1 96 ? 8.533 1.183 -25.243 1.00 83.81 96 ILE A CA 1
ATOM 759 C C . ILE A 1 96 ? 7.620 1.921 -26.230 1.00 83.81 96 ILE A C 1
ATOM 761 O O . ILE A 1 96 ? 8.022 2.174 -27.368 1.00 83.81 96 ILE A O 1
ATOM 765 N N . GLU A 1 97 ? 6.406 2.285 -25.821 1.00 84.81 97 GLU A N 1
ATOM 766 C CA . GLU A 1 97 ? 5.460 3.018 -26.667 1.00 84.81 97 GLU A CA 1
ATOM 767 C C . GLU A 1 97 ? 5.908 4.458 -26.945 1.00 84.81 97 GLU A C 1
ATOM 769 O O . GLU A 1 97 ? 5.732 4.956 -28.060 1.00 84.81 97 GLU A O 1
ATOM 774 N N . GLU A 1 98 ? 6.526 5.132 -25.977 1.00 86.50 98 GLU A N 1
ATOM 775 C CA . GLU A 1 98 ? 7.188 6.419 -26.190 1.00 86.50 98 GLU A CA 1
ATOM 776 C C . GLU A 1 98 ? 8.364 6.270 -27.158 1.00 86.50 98 GLU A C 1
ATOM 778 O O . GLU A 1 98 ? 8.461 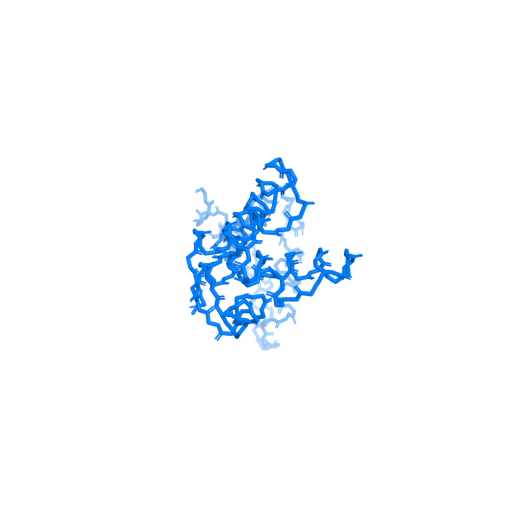7.027 -28.126 1.00 86.50 98 GLU A O 1
ATOM 783 N N . PHE A 1 99 ? 9.203 5.248 -26.973 1.00 87.62 99 PHE A N 1
ATOM 784 C CA . PHE A 1 99 ? 10.338 4.968 -27.849 1.00 87.62 99 PHE A CA 1
ATOM 785 C C . PHE A 1 99 ? 9.915 4.719 -29.307 1.00 87.62 99 PHE A C 1
ATOM 787 O O . PHE A 1 99 ? 10.563 5.207 -30.237 1.00 87.62 99 PHE A O 1
ATOM 794 N N . LYS A 1 100 ? 8.797 4.018 -29.535 1.00 85.81 100 LYS A N 1
ATOM 795 C CA . LYS A 1 100 ? 8.227 3.810 -30.881 1.00 85.81 100 LYS A CA 1
ATOM 796 C C . LYS A 1 100 ? 7.790 5.112 -31.561 1.00 85.81 100 LYS A C 1
ATOM 798 O O . LYS A 1 100 ? 7.803 5.178 -32.788 1.00 85.81 100 LYS A O 1
ATOM 803 N N . LYS A 1 101 ? 7.388 6.125 -30.787 1.00 89.31 101 LYS A N 1
ATOM 804 C CA . LYS A 1 101 ? 6.912 7.428 -31.293 1.00 89.31 101 LYS A CA 1
ATOM 805 C C . LYS A 1 101 ? 8.036 8.443 -31.515 1.00 89.31 101 LYS A C 1
ATOM 807 O O . LYS A 1 101 ? 7.801 9.450 -32.177 1.00 89.31 101 LYS A O 1
ATOM 812 N N . MET A 1 102 ? 9.226 8.196 -30.970 1.00 91.44 102 MET A N 1
ATOM 813 C CA . MET A 1 102 ? 10.402 9.048 -31.150 1.00 91.44 102 MET A CA 1
ATOM 814 C C . MET A 1 102 ? 10.882 9.067 -32.606 1.00 91.44 102 MET A C 1
ATOM 816 O O . MET A 1 102 ? 10.769 8.085 -33.344 1.00 91.44 102 MET A O 1
ATOM 820 N N . THR A 1 103 ? 11.493 10.179 -33.006 1.00 93.19 103 THR A N 1
ATOM 821 C CA . THR A 1 103 ? 12.254 10.254 -34.256 1.00 93.19 103 THR A CA 1
ATOM 822 C C . THR A 1 103 ? 13.498 9.364 -34.191 1.00 93.19 103 THR A C 1
ATOM 824 O O . THR A 1 103 ? 13.993 9.014 -33.118 1.00 93.19 103 THR A O 1
ATOM 827 N N . ARG A 1 104 ? 14.068 9.018 -35.351 1.00 89.69 104 ARG A N 1
ATOM 828 C CA . ARG A 1 104 ? 15.274 8.175 -35.404 1.00 89.69 104 ARG A CA 1
ATOM 829 C C . ARG A 1 104 ? 16.465 8.797 -34.664 1.00 89.69 104 ARG A C 1
ATOM 831 O O . ARG A 1 104 ? 17.244 8.073 -34.049 1.00 89.69 104 ARG A O 1
ATOM 838 N N . GLU A 1 105 ? 16.601 10.122 -34.696 1.00 90.31 105 GLU A N 1
ATOM 839 C CA . GLU A 1 105 ? 17.658 10.840 -33.971 1.00 90.31 105 GLU A CA 1
ATOM 840 C C . GLU A 1 105 ? 17.480 10.735 -32.450 1.00 90.31 105 GLU A C 1
ATOM 842 O O . GLU A 1 105 ? 18.440 10.446 -31.731 1.00 90.31 105 GLU A O 1
ATOM 847 N N . GLU A 1 106 ? 16.247 10.876 -31.961 1.00 90.12 106 GLU A N 1
ATOM 848 C CA . GLU A 1 106 ? 15.906 10.717 -30.543 1.00 90.12 106 GLU A CA 1
ATOM 849 C C . GLU A 1 106 ? 16.107 9.271 -30.065 1.00 90.12 106 GLU A C 1
ATOM 851 O O . GLU A 1 106 ? 16.686 9.052 -29.000 1.00 90.12 106 GLU A O 1
ATOM 856 N N . GLN A 1 107 ? 15.729 8.278 -30.877 1.00 89.94 107 GLN A N 1
ATOM 857 C CA . GLN A 1 107 ? 15.962 6.856 -30.589 1.00 89.94 107 GLN A CA 1
ATOM 858 C C . GLN A 1 107 ? 17.456 6.537 -30.449 1.00 89.94 107 GLN A C 1
ATOM 860 O O . GLN A 1 107 ? 17.868 5.848 -29.511 1.00 89.94 107 GLN A O 1
ATOM 865 N N . ARG A 1 108 ? 18.291 7.075 -31.350 1.00 88.25 108 ARG A N 1
ATOM 866 C CA . ARG A 1 108 ? 19.753 6.949 -31.258 1.00 88.25 108 ARG A CA 1
ATOM 867 C C . ARG A 1 108 ? 20.289 7.607 -29.993 1.00 88.25 108 ARG A C 1
ATOM 869 O O . ARG A 1 108 ? 21.078 6.985 -29.285 1.00 88.25 108 ARG A O 1
ATOM 876 N N . ALA A 1 109 ? 19.854 8.826 -29.679 1.00 87.44 109 ALA A N 1
ATOM 877 C CA . ALA A 1 109 ? 20.270 9.524 -28.465 1.00 87.44 109 ALA A CA 1
ATOM 878 C C . ALA A 1 109 ? 19.881 8.748 -27.193 1.00 87.44 109 ALA A C 1
ATOM 880 O O . ALA A 1 109 ? 20.696 8.631 -26.274 1.00 87.44 109 ALA A O 1
ATOM 881 N N . TYR A 1 110 ? 18.679 8.165 -27.162 1.00 86.06 110 TYR A N 1
ATOM 882 C CA . TYR A 1 110 ? 18.207 7.310 -26.074 1.00 86.06 110 TYR A CA 1
ATOM 883 C C . TYR A 1 110 ? 19.120 6.090 -25.880 1.00 86.06 110 TYR A C 1
ATOM 885 O O . TYR A 1 110 ? 19.655 5.892 -24.786 1.00 86.06 110 TYR A O 1
ATOM 893 N N . PHE A 1 111 ? 19.385 5.320 -26.941 1.00 83.62 111 PHE A N 1
ATOM 894 C CA . PHE A 1 111 ? 20.266 4.149 -26.870 1.00 83.62 111 PHE A CA 1
ATOM 895 C C . PHE A 1 111 ? 21.700 4.524 -26.476 1.00 83.62 111 PHE A C 1
ATOM 897 O O . PHE A 1 111 ? 22.281 3.899 -25.591 1.00 83.62 111 PHE A O 1
ATOM 904 N N . LEU A 1 112 ? 22.264 5.585 -27.056 1.00 81.56 112 LEU A N 1
ATOM 905 C CA . LEU A 1 112 ? 23.611 6.055 -26.718 1.00 81.56 112 LEU A CA 1
ATOM 906 C C . LEU A 1 112 ? 23.722 6.522 -25.256 1.00 81.56 112 LEU A C 1
ATOM 908 O O . LEU A 1 112 ? 24.754 6.298 -24.617 1.00 81.56 112 LEU A O 1
ATOM 912 N N . LYS A 1 113 ? 22.661 7.120 -24.700 1.00 83.44 113 LYS A N 1
ATOM 913 C CA . LYS A 1 113 ? 22.594 7.497 -23.282 1.00 83.44 113 LYS A CA 1
ATOM 914 C C . LYS A 1 113 ? 22.542 6.268 -22.373 1.00 83.44 113 LYS A C 1
ATOM 916 O O . LYS A 1 113 ? 23.298 6.219 -21.409 1.00 83.44 113 LYS A O 1
ATOM 921 N N . GLN A 1 114 ? 21.718 5.266 -22.686 1.00 75.62 114 GLN A N 1
ATOM 922 C CA . GLN A 1 114 ? 21.655 4.006 -21.922 1.00 75.62 114 GLN A CA 1
ATOM 923 C C . GLN A 1 114 ? 22.997 3.255 -21.932 1.00 75.62 114 GLN A C 1
ATOM 925 O O . GLN A 1 114 ? 23.432 2.670 -20.936 1.00 75.62 114 GLN A O 1
ATOM 930 N N . MET A 1 115 ? 23.703 3.334 -23.055 1.00 72.25 115 MET A N 1
ATOM 931 C CA . MET A 1 115 ? 25.014 2.725 -23.256 1.00 72.25 115 MET A CA 1
ATOM 932 C C . MET A 1 115 ? 26.126 3.374 -22.442 1.00 72.25 115 MET A C 1
ATOM 934 O O . MET A 1 115 ? 27.021 2.666 -21.978 1.00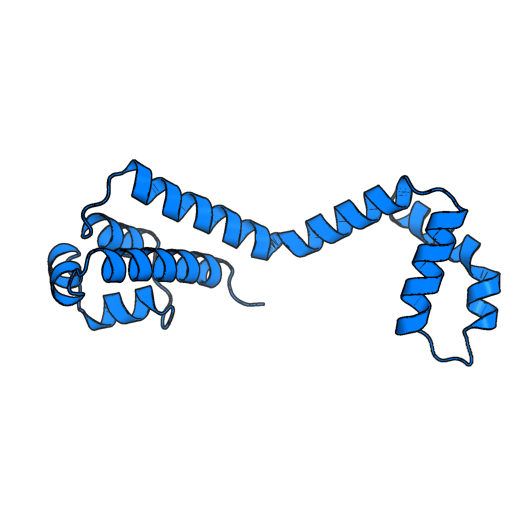 72.25 115 MET A O 1
ATOM 938 N N . ALA A 1 116 ? 26.056 4.691 -22.222 1.00 69.19 116 ALA A N 1
ATOM 939 C CA . ALA A 1 116 ? 27.010 5.406 -21.375 1.00 69.19 116 ALA A CA 1
ATOM 940 C C . ALA A 1 116 ? 27.068 4.837 -19.944 1.00 69.19 116 ALA A C 1
ATOM 942 O O . ALA A 1 116 ? 28.099 4.957 -19.285 1.00 69.19 116 ALA A O 1
ATOM 943 N N . PHE A 1 117 ? 25.994 4.182 -19.494 1.00 63.97 117 PHE A N 1
ATOM 944 C CA . PHE A 1 117 ? 25.913 3.528 -18.189 1.00 63.97 117 PHE A CA 1
ATOM 945 C C . PHE A 1 117 ? 26.245 2.027 -18.219 1.00 63.97 117 PHE A C 1
ATOM 947 O O . PHE A 1 117 ? 26.488 1.451 -17.161 1.00 63.97 117 PHE A O 1
ATOM 954 N N . SER A 1 118 ? 26.268 1.389 -19.396 1.00 63.28 118 SER A N 1
ATOM 955 C CA . SER A 1 118 ? 26.131 -0.076 -19.502 1.00 63.28 118 SER A CA 1
ATOM 956 C C . SER A 1 118 ? 27.263 -0.797 -20.242 1.00 63.28 118 SER A C 1
ATOM 958 O O 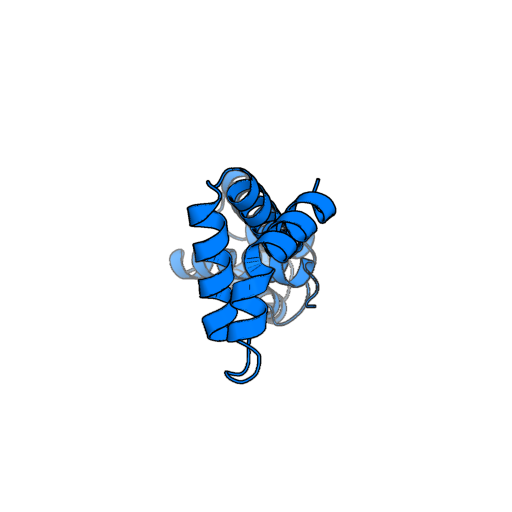. SER A 1 118 ? 27.447 -1.996 -20.033 1.00 63.28 118 SER A O 1
ATOM 960 N N . VAL A 1 119 ? 28.042 -0.122 -21.098 1.00 62.47 119 VAL A N 1
ATOM 961 C CA . VAL A 1 119 ? 29.042 -0.795 -21.954 1.00 62.47 119 VAL A CA 1
ATOM 962 C C . VAL A 1 119 ? 30.462 -0.346 -21.666 1.00 62.47 119 VAL A C 1
ATOM 964 O O . VAL A 1 119 ? 30.774 0.841 -21.609 1.00 62.47 119 VAL A O 1
ATOM 967 N N . SER A 1 120 ? 31.353 -1.331 -21.508 1.00 61.91 120 SER A N 1
ATOM 968 C CA . SER A 1 120 ? 32.780 -1.072 -21.325 1.00 61.91 120 SER A CA 1
ATOM 969 C C . SER A 1 120 ? 33.343 -0.335 -22.543 1.00 61.91 120 SER A C 1
ATOM 971 O O . SER A 1 120 ? 33.018 -0.686 -23.680 1.00 61.91 120 SER A O 1
ATOM 973 N N . GLY A 1 121 ? 34.232 0.637 -22.320 1.00 61.44 121 GLY A N 1
ATOM 974 C CA . GLY A 1 121 ? 34.765 1.502 -23.381 1.00 61.44 121 GLY A CA 1
ATOM 975 C C . GLY A 1 121 ? 35.368 0.767 -24.587 1.00 61.44 121 GLY A C 1
ATOM 976 O O . GLY A 1 121 ? 35.395 1.330 -25.671 1.00 61.44 121 GLY A O 1
ATOM 977 N N . LYS A 1 122 ? 35.773 -0.503 -24.439 1.00 66.31 122 LYS A N 1
ATOM 978 C CA . LYS A 1 122 ? 36.336 -1.331 -25.520 1.00 66.31 122 LYS A CA 1
ATOM 979 C C . LYS A 1 122 ? 35.328 -1.750 -26.600 1.00 66.31 122 LYS A C 1
ATOM 981 O O . LYS A 1 122 ? 35.751 -2.057 -27.704 1.00 66.31 122 LYS A O 1
ATOM 986 N N . ASN A 1 123 ? 34.028 -1.751 -26.297 1.00 68.81 123 ASN A N 1
ATOM 987 C CA . ASN A 1 123 ? 32.969 -2.167 -27.233 1.00 68.81 123 ASN A CA 1
ATOM 988 C C . ASN A 1 123 ? 32.081 -0.993 -27.674 1.00 68.81 123 ASN A C 1
ATOM 990 O O . ASN A 1 123 ? 31.033 -1.197 -28.283 1.00 68.81 123 ASN A O 1
ATOM 994 N N . ARG A 1 124 ? 32.467 0.237 -27.316 1.00 69.00 124 ARG A N 1
ATOM 995 C CA . ARG A 1 124 ? 31.645 1.428 -27.531 1.00 69.00 124 ARG A CA 1
ATOM 996 C C . ARG A 1 124 ? 31.534 1.779 -29.015 1.00 69.00 124 ARG A C 1
ATOM 998 O O . ARG A 1 124 ? 30.430 2.045 -29.472 1.00 69.00 124 ARG A O 1
ATOM 1005 N N . ASP A 1 125 ? 32.641 1.721 -29.748 1.00 73.62 125 ASP A N 1
ATOM 1006 C CA . ASP A 1 125 ? 32.696 2.143 -31.154 1.00 73.62 125 ASP A CA 1
ATOM 1007 C C . ASP A 1 125 ? 31.918 1.182 -32.066 1.00 73.62 125 ASP A C 1
ATOM 1009 O O . ASP A 1 125 ? 31.061 1.621 -32.825 1.00 73.62 125 ASP A O 1
ATOM 1013 N N . ALA A 1 126 ? 32.098 -0.131 -31.883 1.00 75.50 126 ALA A N 1
ATOM 1014 C CA . ALA A 1 126 ? 31.338 -1.153 -32.610 1.00 75.50 126 ALA A CA 1
ATOM 1015 C C . ALA A 1 126 ? 29.819 -1.047 -32.369 1.00 75.50 126 ALA A C 1
ATOM 1017 O O . ALA A 1 126 ? 29.021 -1.263 -33.275 1.00 75.50 126 ALA A O 1
ATOM 1018 N N . PHE A 1 127 ? 29.394 -0.672 -31.157 1.00 71.56 127 PHE A N 1
ATOM 1019 C CA . PHE A 1 127 ? 27.973 -0.455 -30.881 1.00 71.56 127 PHE A CA 1
ATOM 1020 C C . PHE A 1 127 ? 27.442 0.843 -31.499 1.00 71.56 127 PHE A C 1
ATOM 1022 O O . PHE A 1 127 ? 26.304 0.875 -31.955 1.00 71.56 127 PHE A O 1
ATOM 1029 N N . ILE A 1 128 ? 28.236 1.920 -31.509 1.00 76.94 128 ILE A N 1
ATOM 1030 C CA . ILE A 1 128 ? 27.851 3.176 -32.171 1.00 76.94 128 ILE A CA 1
ATOM 1031 C C . ILE A 1 128 ? 27.616 2.928 -33.666 1.00 76.94 128 ILE A C 1
ATOM 1033 O O . ILE A 1 128 ? 26.650 3.452 -34.219 1.00 76.94 128 ILE A O 1
ATOM 1037 N N . GLU A 1 129 ? 28.449 2.097 -34.294 1.00 79.62 129 GLU A N 1
ATOM 1038 C CA . GLU A 1 129 ? 28.294 1.695 -35.697 1.00 79.62 129 GLU A CA 1
ATOM 1039 C C . GLU A 1 129 ? 27.023 0.863 -35.941 1.00 79.62 129 GLU A C 1
ATOM 1041 O O . GLU A 1 129 ? 26.358 1.040 -36.962 1.00 79.62 129 GLU A O 1
ATOM 1046 N N . ASP A 1 130 ? 26.630 0.016 -34.985 1.00 84.56 130 ASP A N 1
ATOM 1047 C CA . ASP A 1 130 ? 25.465 -0.874 -35.091 1.00 84.56 130 ASP A CA 1
ATOM 1048 C C . ASP A 1 130 ? 24.201 -0.365 -34.361 1.00 84.56 130 ASP A C 1
ATOM 1050 O O . ASP A 1 130 ? 23.218 -1.104 -34.204 1.00 84.56 130 ASP A O 1
ATOM 1054 N N . VAL A 1 131 ? 24.175 0.904 -33.934 1.00 84.88 131 VAL A N 1
ATOM 1055 C CA . VAL A 1 131 ? 23.067 1.457 -33.131 1.00 84.88 131 VAL A CA 1
ATOM 1056 C C . VAL A 1 131 ? 21.732 1.388 -33.875 1.00 84.88 131 VAL A C 1
ATOM 1058 O O . VAL A 1 131 ? 20.718 1.028 -33.286 1.00 84.88 131 VAL A O 1
ATOM 1061 N N . ASP A 1 132 ? 21.725 1.636 -35.187 1.00 85.75 132 ASP A N 1
ATOM 1062 C CA . ASP A 1 132 ? 20.510 1.549 -36.003 1.00 85.75 132 ASP A CA 1
ATOM 1063 C C . ASP A 1 132 ? 19.969 0.129 -36.104 1.00 85.75 132 ASP A C 1
ATOM 1065 O O . ASP A 1 132 ? 18.769 -0.074 -35.948 1.00 85.75 132 ASP A O 1
ATOM 1069 N N . LYS A 1 133 ? 20.846 -0.861 -36.314 1.00 87.25 133 LYS A N 1
ATOM 1070 C CA . LYS A 1 133 ? 20.441 -2.272 -36.366 1.00 87.25 133 LYS A CA 1
ATOM 1071 C C . LYS A 1 133 ? 19.855 -2.714 -35.028 1.00 87.25 133 LYS A C 1
ATOM 1073 O O . LYS A 1 133 ? 18.900 -3.484 -34.990 1.00 87.25 133 LYS A O 1
ATOM 1078 N N . THR A 1 134 ? 20.412 -2.198 -33.933 1.00 83.94 134 THR A N 1
ATOM 1079 C CA . THR A 1 134 ? 19.914 -2.450 -32.577 1.00 83.94 134 THR A CA 1
ATOM 1080 C C . THR A 1 134 ? 18.530 -1.835 -32.368 1.00 83.94 134 THR A C 1
ATOM 1082 O O . THR A 1 134 ? 17.651 -2.496 -31.816 1.00 83.94 134 THR A O 1
ATOM 1085 N N . ILE A 1 135 ? 18.312 -0.606 -32.847 1.00 87.69 135 ILE A N 1
ATOM 1086 C CA . ILE A 1 135 ? 17.001 0.054 -32.811 1.00 87.69 135 ILE A CA 1
ATOM 1087 C C . ILE A 1 135 ? 15.984 -0.727 -33.651 1.00 87.69 135 ILE A C 1
ATOM 1089 O O . ILE A 1 135 ? 14.884 -0.986 -33.172 1.00 87.69 135 ILE A O 1
ATOM 1093 N N . ASP A 1 136 ? 16.342 -1.146 -34.866 1.00 88.75 136 ASP A N 1
ATOM 1094 C CA . ASP A 1 136 ? 15.443 -1.897 -35.752 1.00 88.75 136 ASP A CA 1
ATOM 1095 C C . ASP A 1 136 ? 15.048 -3.246 -35.147 1.00 88.75 136 ASP A C 1
ATOM 1097 O O . ASP A 1 136 ? 13.863 -3.580 -35.106 1.00 88.75 136 ASP A O 1
ATOM 1101 N N . PHE A 1 137 ? 16.017 -3.976 -34.588 1.00 86.44 137 PHE A N 1
ATOM 1102 C CA . PHE A 1 137 ? 15.757 -5.216 -33.859 1.00 86.44 137 PHE A CA 1
ATOM 1103 C C . PHE A 1 137 ? 14.835 -4.990 -32.653 1.00 86.44 137 PHE A C 1
ATOM 1105 O O . PHE A 1 137 ? 13.923 -5.780 -32.410 1.00 86.44 137 PHE A O 1
ATOM 1112 N N . PHE A 1 138 ? 15.049 -3.910 -31.894 1.00 84.62 138 PHE A N 1
ATOM 1113 C CA . PHE A 1 138 ? 14.199 -3.563 -30.757 1.00 84.62 138 PHE A CA 1
ATOM 1114 C C . PHE A 1 138 ? 12.765 -3.253 -31.208 1.00 84.62 138 PHE A C 1
ATOM 1116 O O . PHE A 1 138 ? 11.820 -3.833 -30.678 1.00 84.62 138 PHE A O 1
ATOM 1123 N N . LEU A 1 139 ? 12.590 -2.408 -32.225 1.00 86.06 139 LEU A N 1
ATOM 1124 C CA . LEU A 1 139 ? 11.272 -2.074 -32.767 1.00 86.06 139 LEU A CA 1
ATOM 1125 C C . LEU A 1 139 ? 10.553 -3.304 -33.330 1.00 86.06 139 LEU A C 1
ATOM 1127 O O . LEU A 1 139 ? 9.348 -3.425 -33.142 1.00 86.06 139 LEU A O 1
ATOM 1131 N N . GLU A 1 140 ? 11.265 -4.229 -33.980 1.00 86.69 140 GLU A N 1
ATOM 1132 C CA . GLU A 1 140 ? 10.694 -5.477 -34.495 1.00 86.69 140 GLU A CA 1
ATOM 1133 C C . GLU A 1 140 ? 10.275 -6.441 -33.380 1.00 86.69 140 GLU A C 1
ATOM 1135 O O . GLU A 1 140 ? 9.186 -7.011 -33.439 1.00 86.69 140 GLU A O 1
ATOM 1140 N N . LYS A 1 141 ? 11.109 -6.591 -32.346 1.00 83.12 141 LYS A N 1
ATOM 1141 C CA . LYS A 1 141 ? 10.836 -7.461 -31.196 1.00 83.12 141 LYS A CA 1
ATOM 1142 C C . LYS A 1 141 ? 9.595 -7.034 -30.409 1.00 83.12 141 LYS A C 1
ATOM 1144 O O . LYS A 1 141 ? 8.934 -7.890 -29.826 1.00 83.12 141 LYS A O 1
ATOM 1149 N N . TYR A 1 142 ? 9.309 -5.734 -30.370 1.00 79.19 142 TYR A N 1
ATOM 1150 C CA . TYR A 1 142 ? 8.197 -5.154 -29.616 1.00 79.19 142 TYR A CA 1
ATOM 1151 C C . TYR A 1 142 ? 7.050 -4.657 -30.512 1.00 79.19 142 TYR A C 1
ATOM 1153 O O . TYR A 1 142 ? 6.281 -3.809 -30.063 1.00 79.19 142 TYR A O 1
ATOM 1161 N N . LYS A 1 143 ? 6.934 -5.147 -31.757 1.00 67.75 143 LYS A N 1
ATOM 1162 C CA . LYS A 1 143 ? 5.802 -4.849 -32.657 1.00 67.75 143 LYS A CA 1
ATOM 1163 C C . LYS A 1 143 ? 4.450 -5.225 -32.061 1.00 67.75 143 LYS A C 1
ATOM 1165 O O . LYS A 1 143 ? 4.341 -6.323 -31.474 1.00 67.75 143 LYS A O 1
#

Foldseek 3Di:
DPPLLLQLQQQLLQVLVVLCVVVVPDLCQLCVQLVHDSVVSVCSNRSVDGDDPNSSVSSVVSDPDDPVRVVVSNVVSVVRSCCVVCVVVVVVVVVLVVLLVDDPVVVLVVVLVVCVVPDDPVCNVVCNVCVVVVSVVSNVVSD

Sequence (143 aa):
MIDSKIVRGAYIGAELKKIIEEKGIQIIEIAAKAGTSQPNVCNALNAKKSFSDDFFRKIAEAIPLTELEIKKIFQKADQEEYRYKYGTDIEKSDEIEEFKKMTREEQRAYFLKQMAFSVSGKNRDAFIEDVDKTIDFFLEKYK

Radius of gyration: 24.23 Å; chains: 1; bounding box: 54×24×60 Å

Secondary structure (DSSP, 8-state):
---HHHHHHHHHHHHHHHHHHHTT--HHHHHHHTTS-HHHHHHHHTTSS---HHHHHHHHHTSS--HHHHHHHHHHHHHHHHHHHHHHHHHHHHHHHHHHHS-HHHHHHHHHHHHHHHS-GGGHHHHHHTHHHHHHHHHHHT-

pLDDT: mean 87.72, std 10.01, range [59.94, 97.81]